Protein AF-A0A956SBW7-F1 (afdb_monomer_lite)

pLDDT: mean 87.73, std 11.69, range [45.03, 98.31]

Structure (mmCIF, N/CA/C/O backbone):
data_AF-A0A956SBW7-F1
#
_entry.id   AF-A0A956SBW7-F1
#
loop_
_atom_site.group_PDB
_atom_site.id
_atom_site.type_symbol
_atom_site.label_atom_id
_atom_site.label_alt_id
_atom_site.label_comp_id
_atom_site.label_asym_id
_atom_site.label_entity_id
_atom_site.label_seq_id
_atom_site.pdbx_PDB_ins_code
_atom_site.Cartn_x
_atom_site.Cartn_y
_atom_site.Cartn_z
_atom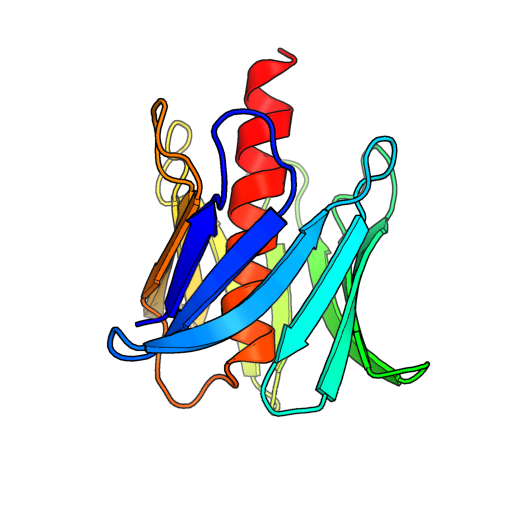_site.occupancy
_atom_site.B_iso_or_equiv
_atom_site.auth_seq_id
_atom_site.auth_comp_id
_atom_site.auth_asym_id
_atom_site.auth_atom_id
_atom_site.pdbx_PDB_model_num
ATOM 1 N N . MET A 1 1 ? 12.987 -1.770 3.707 1.00 91.06 1 MET A N 1
ATOM 2 C CA . MET A 1 1 ? 12.604 -0.570 2.911 1.00 91.06 1 MET A CA 1
ATOM 3 C C . MET A 1 1 ? 12.164 -1.001 1.521 1.00 91.06 1 MET A C 1
ATOM 5 O O . MET A 1 1 ? 12.913 -1.709 0.852 1.00 91.06 1 MET A O 1
ATOM 9 N N . LEU A 1 2 ? 10.988 -0.543 1.092 1.00 96.44 2 LEU A N 1
ATOM 10 C CA . LEU A 1 2 ? 10.417 -0.783 -0.233 1.00 96.44 2 LEU A CA 1
ATOM 11 C C . LEU A 1 2 ? 10.182 0.554 -0.946 1.00 96.44 2 LEU A C 1
ATOM 13 O O . LEU A 1 2 ? 9.718 1.521 -0.341 1.00 96.44 2 LEU A O 1
ATOM 17 N N . LEU A 1 3 ? 10.492 0.618 -2.239 1.00 95.94 3 LEU A N 1
ATOM 18 C CA . LEU A 1 3 ? 10.264 1.797 -3.074 1.00 95.94 3 LEU A CA 1
ATOM 19 C C . LEU A 1 3 ? 9.321 1.450 -4.225 1.00 95.94 3 LEU A C 1
ATOM 21 O O . LEU A 1 3 ? 9.489 0.433 -4.890 1.00 95.94 3 LEU A O 1
ATOM 25 N N . LEU A 1 4 ? 8.362 2.331 -4.495 1.00 95.31 4 LEU A N 1
ATOM 26 C CA . LEU A 1 4 ? 7.575 2.335 -5.724 1.00 95.31 4 LEU A CA 1
ATOM 27 C C . LEU A 1 4 ? 8.144 3.417 -6.635 1.00 95.31 4 LEU A C 1
ATOM 29 O O . LEU A 1 4 ? 7.798 4.592 -6.489 1.00 95.31 4 LEU A O 1
ATOM 33 N N . ARG A 1 5 ? 9.027 3.043 -7.560 1.00 93.25 5 ARG A N 1
ATOM 34 C CA . ARG A 1 5 ? 9.708 3.986 -8.454 1.00 93.25 5 ARG A CA 1
ATOM 35 C C . ARG A 1 5 ? 8.970 4.080 -9.774 1.00 93.25 5 ARG A C 1
ATOM 37 O O . ARG A 1 5 ? 8.837 3.087 -10.474 1.00 93.25 5 ARG A O 1
ATOM 44 N N . ARG A 1 6 ? 8.518 5.269 -10.159 1.00 91.62 6 ARG A N 1
ATOM 45 C CA . ARG A 1 6 ? 7.831 5.447 -11.442 1.00 91.62 6 ARG A CA 1
ATOM 46 C C . ARG A 1 6 ? 8.767 5.124 -12.615 1.00 91.62 6 ARG A C 1
ATOM 48 O O . ARG A 1 6 ? 9.880 5.645 -12.647 1.00 91.62 6 ARG A O 1
ATOM 55 N N . ARG A 1 7 ? 8.314 4.322 -13.587 1.00 88.00 7 ARG A N 1
ATOM 56 C CA . ARG A 1 7 ? 9.136 3.935 -14.754 1.00 88.00 7 ARG A CA 1
ATOM 57 C C . ARG A 1 7 ? 9.443 5.119 -15.668 1.00 88.00 7 ARG A C 1
ATOM 59 O O . ARG A 1 7 ? 10.587 5.353 -16.036 1.00 88.00 7 ARG A O 1
ATOM 66 N N . THR A 1 8 ? 8.418 5.891 -16.021 1.00 82.44 8 THR A N 1
ATOM 67 C CA . THR A 1 8 ? 8.550 7.100 -16.855 1.00 82.44 8 THR A CA 1
ATOM 68 C C . THR A 1 8 ? 7.618 8.223 -16.398 1.00 82.44 8 THR A C 1
ATOM 70 O O . THR A 1 8 ? 6.611 7.984 -15.725 1.00 82.44 8 THR A O 1
ATOM 73 N N . PHE A 1 9 ? 7.918 9.462 -16.800 1.00 69.81 9 PHE A N 1
ATOM 74 C CA . PHE A 1 9 ? 7.257 10.688 -16.326 1.00 69.81 9 PHE A CA 1
ATOM 75 C C . PHE A 1 9 ? 5.727 10.718 -16.512 1.00 69.81 9 PHE A C 1
ATOM 77 O O . PHE A 1 9 ? 5.015 11.300 -15.692 1.00 69.81 9 PHE A O 1
ATOM 84 N N . PHE A 1 10 ? 5.199 10.049 -17.539 1.00 71.75 10 PHE A N 1
ATOM 85 C CA . PHE A 1 10 ? 3.754 9.949 -17.783 1.00 71.75 10 PHE A CA 1
ATOM 86 C C . PHE A 1 10 ? 3.178 8.552 -17.517 1.00 71.75 10 PHE A C 1
ATOM 88 O O . PHE A 1 10 ? 1.955 8.397 -17.505 1.00 71.75 10 PHE A O 1
ATOM 95 N N . SER A 1 11 ? 4.018 7.549 -17.239 1.00 82.00 11 SER A N 1
ATOM 96 C CA . SER A 1 11 ? 3.542 6.190 -16.963 1.00 82.00 11 SER A CA 1
ATOM 97 C C . SER A 1 11 ? 2.719 6.119 -15.681 1.00 82.00 11 SER A C 1
ATOM 99 O O . SER A 1 11 ? 2.887 6.901 -14.742 1.00 82.00 11 SER A O 1
ATOM 101 N N . ARG A 1 12 ? 1.817 5.148 -15.629 1.00 85.44 12 ARG A N 1
ATOM 102 C CA . ARG A 1 12 ? 1.155 4.713 -14.395 1.00 85.44 12 ARG A CA 1
ATOM 103 C C . ARG A 1 12 ? 1.798 3.444 -13.829 1.00 85.44 12 ARG A C 1
ATOM 105 O O . ARG A 1 12 ? 1.207 2.793 -12.974 1.00 85.44 12 ARG A O 1
ATOM 112 N N . GLU A 1 13 ? 2.989 3.129 -14.319 1.00 93.81 13 GLU A N 1
ATOM 113 C CA . GLU A 1 13 ? 3.763 1.945 -13.988 1.00 93.81 13 GLU A CA 1
ATOM 114 C C . GLU A 1 13 ? 4.890 2.320 -13.037 1.00 93.81 13 GLU A C 1
ATOM 116 O O . GLU A 1 13 ? 5.550 3.357 -13.188 1.00 93.81 13 GLU A O 1
ATOM 121 N N . TYR A 1 14 ? 5.092 1.467 -12.049 1.00 95.12 14 TYR A N 1
ATOM 122 C CA . TYR A 1 14 ? 6.082 1.635 -11.009 1.00 95.12 14 TYR A CA 1
ATOM 123 C C . TYR A 1 14 ? 6.866 0.337 -10.876 1.00 95.12 14 TYR A C 1
ATOM 125 O O . TYR A 1 14 ? 6.272 -0.732 -10.780 1.00 95.12 14 TYR A O 1
ATOM 133 N N . ASP A 1 15 ? 8.186 0.432 -10.825 1.00 96.12 15 ASP A N 1
ATOM 134 C CA . ASP A 1 15 ? 9.022 -0.663 -10.357 1.00 96.12 15 ASP A CA 1
ATOM 135 C C . ASP A 1 15 ? 8.868 -0.764 -8.839 1.00 96.12 15 ASP A C 1
ATOM 137 O O . ASP A 1 15 ? 8.965 0.243 -8.126 1.00 96.12 15 ASP A O 1
ATOM 141 N N . VAL A 1 16 ? 8.661 -1.978 -8.342 1.00 96.94 16 VAL A N 1
ATOM 142 C CA . VAL A 1 16 ? 8.758 -2.282 -6.916 1.00 96.94 16 VAL A CA 1
ATOM 143 C C . VAL A 1 16 ? 10.207 -2.643 -6.639 1.00 96.94 16 VAL A C 1
ATOM 145 O O . VAL A 1 16 ? 10.716 -3.621 -7.182 1.00 96.94 16 VAL A O 1
ATOM 148 N N . VAL A 1 17 ? 10.889 -1.837 -5.832 1.00 96.81 17 VAL A N 1
ATOM 149 C CA . VAL A 1 17 ? 12.307 -2.012 -5.509 1.00 96.81 17 VAL A CA 1
ATOM 150 C C . VAL A 1 17 ? 12.446 -2.367 -4.035 1.00 96.81 17 VAL A C 1
ATOM 152 O O . VAL A 1 17 ? 11.980 -1.623 -3.172 1.00 96.81 17 VAL A O 1
ATOM 155 N N . ILE A 1 18 ? 13.105 -3.487 -3.746 1.00 95.62 18 ILE A N 1
ATOM 156 C CA . ILE A 1 18 ? 13.336 -4.012 -2.396 1.00 95.62 18 ILE A CA 1
ATOM 157 C C . ILE A 1 18 ? 14.838 -4.228 -2.241 1.00 95.62 18 ILE A C 1
ATOM 159 O O . ILE A 1 18 ? 15.471 -4.840 -3.097 1.00 95.62 18 ILE A O 1
ATOM 163 N N . GLY A 1 19 ? 15.436 -3.657 -1.192 1.00 93.31 19 GLY A N 1
ATOM 164 C CA . GLY A 1 19 ? 16.886 -3.769 -0.975 1.00 93.31 19 GLY A CA 1
ATOM 165 C C . GLY A 1 19 ? 17.741 -3.227 -2.134 1.00 93.31 19 GLY A C 1
ATOM 166 O O . GLY A 1 19 ? 18.859 -3.679 -2.336 1.00 93.31 19 GLY A O 1
ATOM 167 N N . GLY A 1 20 ? 17.210 -2.290 -2.928 1.00 92.88 20 GLY A N 1
ATOM 168 C CA . GLY A 1 20 ? 17.893 -1.724 -4.100 1.00 92.88 20 GLY A CA 1
ATOM 169 C C . GLY A 1 20 ? 17.726 -2.514 -5.405 1.00 92.88 20 GLY A C 1
ATOM 170 O O . GLY A 1 20 ? 18.079 -1.992 -6.460 1.00 92.88 20 GLY A O 1
ATOM 171 N N . ALA A 1 21 ? 17.130 -3.708 -5.370 1.00 94.12 21 ALA A N 1
ATOM 172 C CA . ALA A 1 21 ? 16.852 -4.519 -6.554 1.00 94.12 21 ALA A CA 1
ATOM 173 C C . ALA A 1 21 ? 15.380 -4.416 -6.979 1.00 94.12 21 ALA A C 1
ATOM 175 O O . ALA A 1 21 ? 14.487 -4.311 -6.138 1.00 94.12 21 ALA A O 1
ATOM 176 N N . SER A 1 22 ? 15.114 -4.451 -8.288 1.00 94.56 22 SER A N 1
ATOM 177 C CA . SER A 1 22 ? 13.743 -4.576 -8.792 1.00 94.56 22 SER A CA 1
ATOM 178 C C . SER A 1 22 ? 13.204 -5.963 -8.438 1.00 94.56 22 SER A C 1
ATOM 180 O O . SER A 1 22 ? 13.797 -6.971 -8.810 1.00 94.56 22 SER A O 1
ATOM 182 N N . ALA A 1 23 ? 12.103 -5.997 -7.692 1.00 96.19 23 ALA A N 1
ATOM 183 C CA . ALA A 1 23 ? 11.453 -7.212 -7.202 1.00 96.19 23 ALA A CA 1
ATOM 184 C C . ALA A 1 23 ? 10.094 -7.468 -7.873 1.00 96.19 23 ALA A C 1
ATOM 186 O O . ALA A 1 23 ? 9.523 -8.550 -7.741 1.00 96.19 23 ALA A O 1
ATOM 187 N N . GLY A 1 24 ? 9.558 -6.471 -8.577 1.00 96.44 24 GLY A N 1
ATOM 188 C CA . GLY A 1 24 ? 8.241 -6.552 -9.182 1.00 96.44 24 GLY A CA 1
ATOM 189 C C . GLY A 1 24 ? 7.809 -5.254 -9.844 1.00 96.44 24 GLY A C 1
ATOM 190 O O . GLY A 1 24 ? 8.590 -4.311 -10.006 1.00 96.44 24 GLY A O 1
ATOM 191 N N . GLU A 1 25 ? 6.534 -5.195 -10.194 1.00 97.19 25 GLU A N 1
ATOM 192 C CA . GLU A 1 25 ? 5.924 -4.044 -10.846 1.00 97.19 25 GLU A CA 1
ATOM 193 C C . GLU A 1 25 ? 4.525 -3.766 -10.309 1.00 97.19 25 GLU A C 1
ATOM 195 O O . GLU A 1 25 ? 3.783 -4.672 -9.939 1.00 97.19 25 GLU A O 1
ATOM 200 N N . LEU A 1 26 ? 4.163 -2.488 -10.288 1.00 97.19 26 LEU A N 1
ATOM 201 C CA . LEU A 1 26 ? 2.837 -2.008 -9.949 1.00 97.19 26 LEU A CA 1
ATOM 202 C C . LEU A 1 26 ? 2.300 -1.161 -11.100 1.00 97.19 26 LEU A C 1
ATOM 204 O O . LEU A 1 26 ? 2.884 -0.141 -11.466 1.00 97.19 26 LEU A O 1
ATOM 208 N N . VAL A 1 27 ? 1.153 -1.552 -11.644 1.00 96.00 27 VAL A N 1
ATOM 209 C CA . VAL A 1 27 ? 0.503 -0.904 -12.786 1.00 96.00 27 VAL A CA 1
ATOM 210 C C . VAL A 1 27 ? -0.829 -0.322 -12.334 1.00 96.00 27 VAL A C 1
ATOM 212 O O . VAL A 1 27 ? -1.739 -1.049 -11.950 1.00 96.00 27 VAL A O 1
ATOM 215 N N . ARG A 1 28 ? -0.978 1.008 -12.367 1.00 92.94 28 ARG A N 1
ATOM 216 C CA . ARG A 1 28 ? -2.239 1.671 -11.992 1.00 92.94 28 ARG A CA 1
ATOM 217 C C . ARG A 1 28 ? -3.173 1.813 -13.190 1.00 92.94 28 ARG A C 1
ATOM 219 O O . ARG A 1 28 ? -2.763 2.250 -14.268 1.00 92.94 28 ARG A O 1
ATOM 226 N N . ALA A 1 29 ? -4.460 1.573 -12.967 1.00 88.88 29 ALA A N 1
ATOM 227 C CA . ALA A 1 29 ? -5.490 1.785 -13.974 1.00 88.88 29 ALA A CA 1
ATOM 228 C C . ALA A 1 29 ? -5.626 3.274 -14.355 1.00 88.88 29 ALA A C 1
ATOM 230 O O . ALA A 1 29 ? -5.403 4.187 -13.554 1.00 88.88 29 ALA A O 1
ATOM 231 N N . ARG A 1 30 ? -6.016 3.543 -15.610 1.00 73.81 30 ARG A N 1
ATOM 232 C CA . ARG A 1 30 ? -6.085 4.913 -16.155 1.00 73.81 30 ARG A CA 1
ATOM 233 C C . ARG A 1 30 ? -7.275 5.727 -15.644 1.00 73.81 30 ARG A C 1
ATOM 235 O O . ARG A 1 30 ? -7.129 6.927 -15.415 1.00 73.81 30 ARG A O 1
ATOM 242 N N . PHE A 1 31 ? -8.415 5.072 -15.450 1.00 72.06 31 PHE A N 1
ATOM 243 C CA . PHE A 1 31 ? -9.696 5.715 -15.132 1.00 72.06 31 PHE A CA 1
ATOM 244 C C . PHE A 1 31 ? -10.351 5.185 -13.854 1.00 72.06 31 PHE A C 1
ATOM 246 O O . PHE A 1 31 ? -11.433 5.632 -13.487 1.00 72.06 31 PHE A O 1
ATOM 253 N N . LYS A 1 32 ? -9.704 4.240 -13.169 1.00 76.00 32 LYS A N 1
ATOM 254 C CA . LYS A 1 32 ? -10.221 3.612 -11.955 1.00 76.00 32 LYS A CA 1
ATOM 255 C C . LYS A 1 32 ? -9.194 3.741 -10.843 1.00 76.00 32 LYS A C 1
ATOM 257 O O . LYS A 1 32 ? -7.992 3.784 -11.103 1.00 76.00 32 LYS A O 1
ATOM 262 N N . ALA A 1 33 ? -9.666 3.805 -9.605 1.00 86.19 33 ALA A N 1
ATOM 263 C CA . ALA A 1 33 ? -8.803 3.739 -8.435 1.00 86.19 33 ALA A CA 1
ATOM 264 C C . ALA A 1 33 ? -8.426 2.272 -8.160 1.00 86.19 33 ALA A C 1
ATOM 266 O O . ALA A 1 33 ? -8.790 1.697 -7.139 1.00 86.19 33 ALA A O 1
ATOM 267 N N . GLU A 1 34 ? -7.736 1.671 -9.126 1.00 93.81 34 GLU A N 1
ATOM 268 C CA . GLU A 1 34 ? -7.298 0.278 -9.125 1.00 93.81 34 GLU A CA 1
ATOM 269 C C . GLU A 1 34 ? -5.824 0.197 -9.532 1.00 93.81 34 GLU A C 1
ATOM 271 O O . GLU A 1 34 ? -5.310 1.073 -10.243 1.00 93.81 34 GLU A O 1
ATOM 276 N N . ALA A 1 35 ? -5.146 -0.851 -9.083 1.00 96.38 35 ALA A N 1
ATOM 277 C CA . ALA A 1 35 ? -3.815 -1.211 -9.542 1.00 96.38 35 ALA A CA 1
ATOM 278 C C . ALA A 1 35 ? -3.615 -2.725 -9.511 1.00 96.38 35 ALA A C 1
ATOM 280 O O . ALA A 1 35 ? -4.235 -3.425 -8.712 1.00 96.38 35 ALA A O 1
ATOM 281 N N . GLU A 1 36 ? -2.727 -3.208 -10.363 1.00 97.44 36 GLU A N 1
ATOM 282 C CA . GLU A 1 36 ? -2.225 -4.576 -10.333 1.00 97.44 36 GLU A CA 1
ATOM 283 C C . GLU A 1 36 ? -0.778 -4.555 -9.855 1.00 97.44 36 GLU A C 1
ATOM 285 O O . GLU A 1 36 ? -0.001 -3.688 -10.254 1.00 97.44 36 GLU A O 1
ATOM 290 N N . LEU A 1 37 ? -0.434 -5.482 -8.970 1.00 98.00 37 LEU A N 1
ATOM 291 C CA . LEU A 1 37 ? 0.908 -5.666 -8.434 1.00 98.00 37 LEU A CA 1
ATOM 292 C C . LEU A 1 37 ? 1.374 -7.072 -8.803 1.00 98.00 37 LEU A C 1
ATOM 294 O O . LEU A 1 37 ? 0.744 -8.048 -8.405 1.00 98.00 37 LEU A O 1
ATOM 298 N N . SER A 1 38 ? 2.493 -7.168 -9.505 1.00 97.75 38 SER A N 1
ATOM 299 C CA . SER A 1 38 ? 3.219 -8.418 -9.716 1.00 97.75 38 SER A CA 1
ATOM 300 C C . SER A 1 38 ? 4.450 -8.401 -8.817 1.00 97.75 38 SER A C 1
ATOM 302 O O . SER A 1 38 ? 5.311 -7.538 -8.985 1.00 97.75 38 SER A O 1
ATOM 304 N N . LEU A 1 39 ? 4.531 -9.311 -7.848 1.00 96.12 39 LEU A N 1
ATOM 305 C CA . LEU A 1 39 ? 5.604 -9.355 -6.851 1.00 96.12 39 LEU A CA 1
ATOM 306 C C . LEU A 1 39 ? 5.843 -10.803 -6.422 1.00 96.12 39 LEU A C 1
ATOM 308 O O . LEU A 1 39 ? 4.879 -11.512 -6.164 1.00 96.12 39 LEU A O 1
ATOM 312 N N . GLU A 1 40 ? 7.102 -11.246 -6.354 1.00 92.81 40 GLU A N 1
ATOM 313 C CA . GLU A 1 40 ? 7.454 -12.615 -5.914 1.00 92.81 40 GLU A CA 1
ATOM 314 C C . GLU A 1 40 ? 6.728 -13.720 -6.712 1.00 92.81 40 GLU A C 1
ATOM 316 O O . GLU A 1 40 ? 6.267 -14.715 -6.162 1.00 92.81 40 GLU A O 1
ATOM 321 N N . SER A 1 41 ? 6.587 -13.539 -8.031 1.00 93.56 41 SER A N 1
ATOM 322 C CA . SER A 1 41 ? 5.814 -14.426 -8.928 1.00 93.56 41 SER A CA 1
ATOM 323 C C . SER A 1 41 ? 4.311 -14.523 -8.625 1.00 93.56 41 SER A C 1
ATOM 325 O O . SER A 1 41 ? 3.604 -15.311 -9.251 1.00 93.56 41 SER A O 1
ATOM 327 N N . ARG A 1 42 ? 3.798 -13.697 -7.711 1.00 97.00 42 ARG A N 1
ATOM 328 C CA . ARG A 1 42 ? 2.383 -13.607 -7.342 1.00 97.00 42 ARG A CA 1
ATOM 329 C C . ARG A 1 42 ? 1.767 -12.350 -7.940 1.00 97.00 42 ARG A C 1
ATOM 331 O O . ARG A 1 42 ? 2.459 -11.366 -8.221 1.00 97.00 42 ARG A O 1
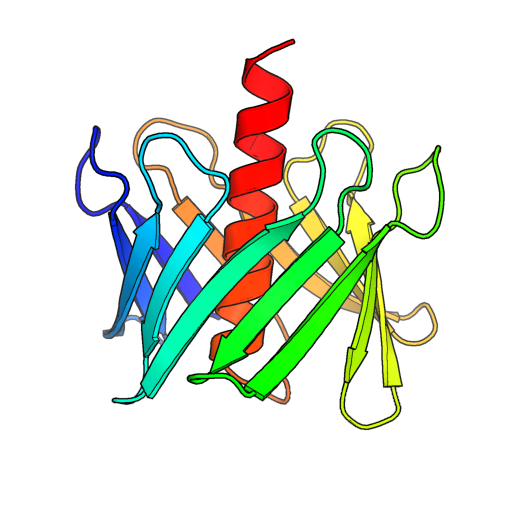ATOM 338 N N . ARG A 1 43 ? 0.453 -12.387 -8.156 1.00 97.81 43 ARG A N 1
ATOM 339 C CA . ARG A 1 43 ? -0.312 -11.265 -8.711 1.00 97.81 43 ARG A CA 1
ATOM 340 C C . ARG A 1 43 ? -1.394 -10.837 -7.747 1.00 97.81 43 ARG A C 1
ATOM 342 O O . ARG A 1 43 ? -2.250 -11.631 -7.365 1.00 97.81 43 ARG A O 1
ATOM 349 N N . PHE A 1 44 ? -1.392 -9.550 -7.444 1.00 98.31 44 PHE A N 1
ATOM 350 C CA . PHE A 1 44 ? -2.334 -8.937 -6.536 1.00 98.31 44 PHE A CA 1
ATOM 351 C C . PHE A 1 44 ? -3.143 -7.857 -7.240 1.00 98.31 44 PHE A C 1
ATOM 353 O O . PHE A 1 44 ? -2.627 -7.110 -8.075 1.00 98.31 44 PHE A O 1
ATOM 360 N N . ARG A 1 45 ? -4.416 -7.738 -6.866 1.00 97.88 45 ARG A N 1
ATOM 361 C CA . ARG A 1 45 ? -5.298 -6.656 -7.306 1.00 97.88 45 ARG A CA 1
ATOM 362 C C . ARG A 1 45 ? -5.570 -5.726 -6.140 1.00 97.88 45 ARG A C 1
ATOM 364 O O . ARG A 1 45 ? -6.032 -6.148 -5.084 1.00 97.88 45 ARG A O 1
ATOM 371 N N . MET A 1 46 ? -5.320 -4.447 -6.358 1.00 97.44 46 MET A N 1
ATOM 372 C CA . MET A 1 46 ? -5.584 -3.380 -5.409 1.00 97.44 46 MET A CA 1
ATOM 373 C C . MET A 1 46 ? -6.769 -2.569 -5.905 1.00 97.44 46 MET A C 1
ATOM 375 O O . MET A 1 46 ? -6.793 -2.143 -7.062 1.00 97.44 46 MET A O 1
ATOM 379 N N . ARG A 1 47 ? -7.752 -2.329 -5.043 1.00 95.12 47 ARG A N 1
ATOM 380 C CA . ARG A 1 47 ? -8.932 -1.534 -5.393 1.00 95.12 47 ARG A CA 1
ATOM 381 C C . ARG A 1 47 ? -9.262 -0.551 -4.294 1.00 95.12 47 ARG A C 1
ATOM 383 O O . ARG A 1 47 ? -9.103 -0.841 -3.116 1.00 95.12 47 ARG A O 1
ATOM 390 N N . ARG A 1 48 ? -9.748 0.622 -4.683 1.00 91.50 48 ARG A N 1
ATOM 391 C CA . ARG A 1 48 ? -10.401 1.558 -3.777 1.00 91.50 48 ARG A CA 1
ATOM 392 C C . ARG A 1 48 ? -11.892 1.537 -4.066 1.00 91.50 48 ARG A C 1
ATOM 394 O O . ARG A 1 48 ? -12.317 1.800 -5.189 1.00 91.50 48 ARG A O 1
ATOM 401 N N . HIS A 1 49 ? -12.672 1.302 -3.024 1.00 88.44 49 HIS A N 1
ATOM 402 C CA . HIS A 1 49 ? -14.124 1.241 -3.086 1.00 88.44 49 HIS A CA 1
ATOM 403 C C . HIS A 1 49 ? -14.760 2.556 -2.642 1.00 88.44 49 HIS A C 1
ATOM 405 O O . HIS A 1 49 ? -14.400 3.140 -1.614 1.00 88.44 49 HIS A O 1
ATOM 411 N N . GLY A 1 50 ? -15.758 2.986 -3.418 1.00 73.81 50 GLY A N 1
ATOM 412 C CA . GLY A 1 50 ? -16.569 4.173 -3.162 1.00 73.81 50 GLY A CA 1
ATOM 413 C C . GLY A 1 50 ? -15.847 5.502 -3.415 1.00 73.81 50 GLY A C 1
ATOM 414 O O . GLY A 1 50 ? -14.676 5.693 -3.085 1.00 73.81 50 GLY A O 1
ATOM 415 N N . THR A 1 51 ? -16.583 6.478 -3.945 1.00 59.88 51 THR A N 1
ATOM 416 C CA . THR A 1 51 ? -16.111 7.863 -4.123 1.00 59.88 51 THR A CA 1
ATOM 417 C C . THR A 1 51 ? -15.847 8.559 -2.782 1.00 59.88 51 THR A C 1
ATOM 419 O O . THR A 1 51 ? -14.882 9.309 -2.667 1.00 59.88 51 THR A O 1
ATOM 422 N N . PHE A 1 52 ? -16.625 8.236 -1.738 1.00 55.94 52 PHE A N 1
ATOM 423 C CA . PHE A 1 52 ? -16.540 8.868 -0.408 1.00 55.94 52 PHE A CA 1
ATOM 424 C C . PHE A 1 52 ? -16.065 7.944 0.731 1.00 55.94 52 PHE A C 1
ATOM 426 O O . PHE A 1 52 ? -15.495 8.424 1.714 1.00 55.94 52 PHE A O 1
ATOM 433 N N . LYS A 1 53 ? -16.267 6.622 0.616 1.00 58.31 53 LYS A N 1
ATOM 434 C CA . LYS A 1 53 ? -16.103 5.665 1.733 1.00 58.31 53 LYS A CA 1
ATOM 435 C C . LYS A 1 53 ? -14.660 5.215 2.005 1.00 58.31 53 LYS A C 1
ATOM 437 O O . LYS A 1 53 ? -14.413 4.587 3.027 1.00 58.31 53 LYS A O 1
ATOM 442 N N . GLY A 1 54 ? -13.698 5.584 1.153 1.00 78.12 54 GLY A N 1
ATOM 443 C CA . GLY A 1 54 ? -12.261 5.506 1.460 1.00 78.12 54 GLY A CA 1
ATOM 444 C C . GLY A 1 54 ? -11.759 4.126 1.898 1.00 78.12 54 GLY A C 1
ATOM 445 O O . GLY A 1 54 ? -10.828 4.070 2.694 1.00 78.12 54 GLY A O 1
ATOM 446 N N . THR A 1 55 ? -12.392 3.051 1.421 1.00 90.56 55 THR A N 1
ATOM 447 C CA . THR A 1 55 ? -11.983 1.668 1.702 1.00 90.56 55 THR A CA 1
ATOM 448 C C . THR A 1 55 ? -11.058 1.189 0.597 1.00 90.56 55 THR A C 1
ATOM 450 O O . THR A 1 55 ? -11.315 1.456 -0.577 1.00 90.56 55 THR A O 1
ATOM 453 N N . TYR A 1 56 ? -9.992 0.493 0.963 1.00 93.88 56 TYR A N 1
ATOM 454 C CA . TYR A 1 56 ? -9.013 -0.066 0.044 1.00 93.88 56 TYR A CA 1
ATOM 455 C C . TYR A 1 56 ? -8.930 -1.572 0.282 1.00 93.88 56 TYR A C 1
ATOM 457 O O . TYR A 1 56 ? -8.859 -1.996 1.431 1.00 93.88 56 TYR A O 1
ATOM 465 N N . THR A 1 57 ? -8.907 -2.375 -0.777 1.00 96.56 57 THR A N 1
ATOM 466 C CA . THR A 1 57 ? -8.723 -3.828 -0.687 1.00 96.56 57 THR A CA 1
ATOM 467 C C . THR A 1 57 ? -7.509 -4.283 -1.480 1.00 96.56 57 THR A C 1
ATOM 469 O O . THR A 1 57 ? -7.202 -3.726 -2.538 1.00 96.56 57 THR A O 1
ATOM 472 N N . LEU A 1 58 ? -6.840 -5.305 -0.958 1.00 97.69 58 LEU A N 1
ATOM 473 C CA . LEU A 1 58 ? -5.770 -6.065 -1.586 1.00 97.69 58 LEU A CA 1
ATOM 474 C C . LEU A 1 58 ? -6.254 -7.505 -1.742 1.00 97.69 58 LEU A C 1
ATOM 476 O O . LEU A 1 58 ? -6.638 -8.133 -0.757 1.00 97.69 58 LEU A O 1
ATOM 480 N N . HIS A 1 59 ? -6.221 -8.016 -2.965 1.00 97.88 59 HIS A N 1
ATOM 481 C CA . HIS A 1 59 ? -6.609 -9.384 -3.284 1.00 97.88 59 HIS A CA 1
ATOM 482 C C . HIS A 1 59 ? -5.472 -10.138 -3.948 1.00 97.88 59 HIS A C 1
ATOM 484 O O . HIS A 1 59 ? -4.735 -9.544 -4.731 1.00 97.88 59 HIS A O 1
ATOM 490 N N . GLU A 1 60 ? -5.401 -11.441 -3.715 1.00 97.56 60 GLU A N 1
ATOM 491 C CA . GLU A 1 60 ? -4.619 -12.384 -4.508 1.00 97.56 60 GLU A CA 1
ATOM 492 C C . GLU A 1 60 ? -5.591 -13.339 -5.200 1.00 97.56 60 GLU A C 1
ATOM 494 O O . GLU A 1 60 ? -6.338 -14.065 -4.551 1.00 97.56 60 GLU A O 1
ATOM 499 N N . GLY A 1 61 ? -5.660 -13.284 -6.532 1.00 94.94 61 GLY A N 1
ATOM 500 C CA . GLY A 1 61 ? -6.764 -13.923 -7.253 1.00 94.94 61 GLY A CA 1
ATOM 501 C C . GLY A 1 61 ? -8.119 -13.369 -6.792 1.00 94.94 61 GLY A C 1
ATOM 502 O O . GLY A 1 61 ? -8.392 -12.176 -6.980 1.00 94.94 61 GLY A O 1
ATOM 503 N N . ASP A 1 62 ? -8.940 -14.234 -6.196 1.00 94.62 62 ASP A N 1
ATOM 504 C CA . ASP A 1 62 ? -10.251 -13.892 -5.626 1.00 94.62 62 ASP A CA 1
ATOM 505 C C . ASP A 1 62 ? -10.240 -13.821 -4.086 1.00 94.62 62 ASP A C 1
ATOM 507 O O . ASP A 1 62 ? -11.221 -13.399 -3.472 1.00 94.62 62 ASP A O 1
ATOM 511 N N . GLU A 1 63 ? -9.116 -14.156 -3.451 1.00 96.56 63 GLU A N 1
ATOM 512 C CA . GLU A 1 63 ? -8.949 -14.097 -2.001 1.00 96.56 63 GLU A CA 1
ATOM 513 C C . GLU A 1 63 ? -8.703 -12.657 -1.539 1.00 96.56 63 GLU A C 1
ATOM 515 O O . GLU A 1 63 ? -7.917 -11.919 -2.136 1.00 96.56 63 GLU A O 1
ATOM 520 N N . LEU A 1 64 ? -9.382 -12.234 -0.469 1.00 96.31 64 LEU A N 1
ATOM 521 C CA . LEU A 1 64 ? -9.119 -10.958 0.192 1.00 96.31 64 LEU A CA 1
ATOM 522 C C . LEU A 1 64 ? -7.935 -11.121 1.152 1.00 96.31 64 LEU A C 1
ATOM 524 O O . LEU A 1 64 ? -8.081 -11.710 2.216 1.00 96.31 64 LEU A O 1
ATOM 528 N N . VAL A 1 65 ? -6.792 -10.536 0.797 1.00 96.00 65 VAL A N 1
ATOM 529 C CA . VAL A 1 65 ? -5.574 -10.553 1.623 1.00 96.00 65 VAL A CA 1
ATOM 530 C C . VAL A 1 65 ? -5.642 -9.487 2.710 1.00 96.00 65 VAL A C 1
ATOM 532 O O . VAL A 1 65 ? -5.272 -9.724 3.856 1.00 96.00 65 VAL A O 1
ATOM 535 N N . LEU A 1 66 ? -6.081 -8.279 2.348 1.00 96.69 66 LEU A N 1
ATOM 536 C CA . LEU A 1 66 ? -6.143 -7.164 3.284 1.00 96.69 66 LEU A CA 1
ATOM 537 C C . LEU A 1 66 ? -7.239 -6.177 2.907 1.00 96.69 66 LEU A C 1
ATOM 539 O O . LEU A 1 66 ? -7.425 -5.832 1.740 1.00 96.69 66 LEU A O 1
ATOM 543 N N . GLU A 1 67 ? -7.910 -5.647 3.920 1.00 95.81 67 GLU A N 1
ATOM 544 C CA . GLU A 1 67 ? -8.854 -4.552 3.775 1.00 95.81 67 GLU A CA 1
ATOM 545 C C . GLU A 1 67 ? -8.501 -3.421 4.737 1.00 95.81 67 GLU A C 1
ATOM 547 O O . GLU A 1 67 ? -8.398 -3.614 5.946 1.00 95.81 67 GLU A O 1
ATOM 552 N N . VAL A 1 68 ? -8.340 -2.224 4.181 1.00 94.00 68 VAL A N 1
ATOM 553 C CA . VAL A 1 68 ? -8.083 -0.990 4.917 1.00 94.00 68 VAL A CA 1
ATOM 554 C C . VAL A 1 68 ? -9.334 -0.129 4.835 1.00 94.00 68 VAL A C 1
ATOM 556 O O . VAL A 1 68 ? -9.687 0.382 3.767 1.00 94.00 68 VAL A O 1
ATOM 559 N N . ARG A 1 69 ? -10.017 0.044 5.964 1.00 91.38 69 ARG A N 1
ATOM 560 C CA . ARG A 1 69 ? -11.272 0.798 6.060 1.00 91.38 69 ARG A CA 1
ATOM 561 C C . ARG A 1 69 ? -11.035 2.168 6.666 1.00 91.38 69 ARG A C 1
ATOM 563 O O . ARG A 1 69 ? -10.173 2.350 7.515 1.00 91.38 69 ARG A O 1
ATOM 570 N N . ARG A 1 70 ? -11.842 3.145 6.260 1.00 86.06 70 ARG A N 1
ATOM 571 C CA . ARG A 1 70 ? -11.901 4.443 6.936 1.00 86.06 70 ARG A CA 1
ATOM 572 C C . ARG A 1 70 ? -12.839 4.343 8.133 1.00 86.06 70 ARG A C 1
ATOM 574 O O . ARG A 1 70 ? -14.013 4.039 7.944 1.00 86.06 70 ARG A O 1
ATOM 581 N N . THR A 1 71 ? -12.352 4.650 9.329 1.00 78.44 71 THR A N 1
ATOM 582 C CA . THR A 1 71 ? -13.128 4.489 10.573 1.00 78.44 71 THR A CA 1
ATOM 583 C C . THR A 1 71 ? -13.734 5.786 11.093 1.00 78.44 71 THR A C 1
ATOM 585 O O . THR A 1 71 ? -14.748 5.755 11.785 1.00 78.44 71 THR A O 1
ATOM 588 N N . ARG A 1 72 ? -13.189 6.952 10.716 1.00 67.31 72 ARG A N 1
ATOM 589 C CA . ARG A 1 72 ? -13.746 8.267 11.089 1.00 67.31 72 ARG A CA 1
ATOM 590 C C . ARG A 1 72 ? -13.777 9.260 9.928 1.00 67.31 72 ARG A C 1
ATOM 592 O O . ARG A 1 72 ? -12.939 9.237 9.019 1.00 67.31 72 ARG A O 1
ATOM 599 N N . VAL A 1 73 ? -14.767 10.158 9.953 1.00 58.53 73 VAL A N 1
ATOM 600 C CA . VAL A 1 73 ? -14.934 11.209 8.934 1.00 58.53 73 VAL A CA 1
ATOM 601 C C . VAL A 1 73 ? -13.893 12.317 9.134 1.00 58.53 73 VAL A C 1
ATOM 603 O O . VAL A 1 73 ? -13.298 12.742 8.146 1.00 58.53 73 VAL A O 1
ATOM 606 N N . VAL A 1 74 ? -13.563 12.702 10.373 1.00 56.97 74 VAL A N 1
ATOM 607 C CA . VAL A 1 74 ? -12.490 13.668 10.684 1.00 56.97 74 VAL A CA 1
ATOM 608 C C . VAL A 1 74 ? -11.856 13.354 12.058 1.00 56.97 74 VAL A C 1
ATOM 610 O O . VAL A 1 74 ? -12.604 13.205 13.022 1.00 56.97 74 VAL A O 1
ATOM 613 N N . PRO A 1 75 ? -10.511 13.273 12.181 1.00 60.53 75 PRO A N 1
ATOM 614 C CA . PRO A 1 75 ? -9.557 13.113 11.085 1.00 60.53 75 PRO A CA 1
ATOM 615 C C . PRO A 1 75 ? -9.757 11.747 10.410 1.00 60.53 75 PRO A C 1
ATOM 617 O O . PRO A 1 75 ? -10.133 10.772 11.056 1.00 60.53 75 PRO A O 1
ATOM 620 N N . ALA A 1 76 ? -9.546 11.683 9.094 1.00 68.31 76 ALA A N 1
ATOM 621 C CA . ALA A 1 76 ? -9.732 10.463 8.313 1.00 68.31 76 ALA A CA 1
ATOM 622 C C . ALA A 1 76 ? -8.675 9.410 8.680 1.00 68.31 76 ALA A C 1
ATOM 624 O O . ALA A 1 76 ? -7.625 9.352 8.041 1.00 68.31 76 ALA A O 1
ATOM 625 N N . ARG A 1 77 ? -8.964 8.603 9.703 1.00 82.88 77 ARG A N 1
ATOM 626 C CA . ARG A 1 77 ? -8.163 7.439 10.081 1.00 82.88 77 ARG A CA 1
ATOM 627 C C . ARG A 1 77 ? -8.506 6.261 9.188 1.00 82.88 77 ARG A C 1
ATOM 629 O O . ARG A 1 77 ? -9.673 6.060 8.834 1.00 82.88 77 ARG A O 1
ATOM 636 N N . LEU A 1 78 ? -7.471 5.549 8.777 1.00 89.62 78 LEU A N 1
ATOM 637 C CA . LEU A 1 78 ? -7.580 4.272 8.098 1.00 89.62 78 LEU A CA 1
ATOM 638 C C . LEU A 1 78 ? -7.165 3.182 9.081 1.00 89.62 78 LEU A C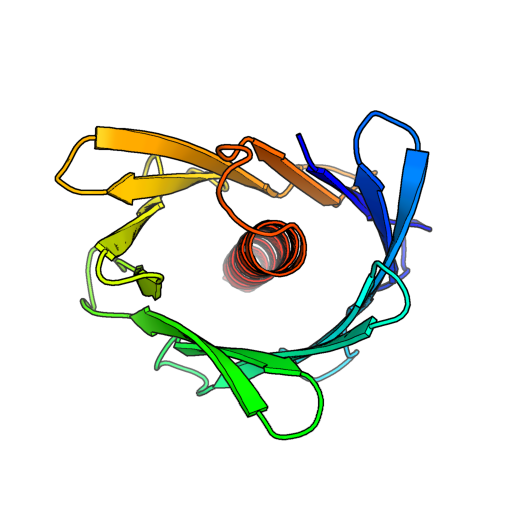 1
ATOM 640 O O . LEU A 1 78 ? -6.217 3.381 9.828 1.00 89.62 78 LEU A O 1
ATOM 644 N N . GLU A 1 79 ? -7.846 2.048 9.075 1.00 92.69 79 GLU A N 1
ATOM 645 C CA . GLU A 1 79 ? -7.542 0.925 9.961 1.00 92.69 79 GLU A CA 1
ATOM 646 C C . GLU A 1 79 ? -7.625 -0.385 9.188 1.00 92.69 79 GLU A C 1
ATOM 648 O O . GLU A 1 79 ? -8.431 -0.524 8.261 1.00 92.69 79 GLU A O 1
ATOM 653 N N . PHE A 1 80 ? -6.789 -1.344 9.570 1.00 94.06 80 PHE A N 1
ATOM 654 C CA . PHE A 1 80 ? -6.858 -2.716 9.086 1.00 94.06 80 PHE A CA 1
ATOM 655 C C . PHE A 1 80 ? -6.447 -3.692 10.182 1.00 94.06 80 PHE A C 1
ATOM 657 O O . PHE A 1 80 ? -5.725 -3.332 11.111 1.00 94.06 80 PHE A O 1
ATOM 664 N N . ARG A 1 81 ? -6.889 -4.943 10.054 1.00 93.25 81 ARG A N 1
ATOM 665 C CA . ARG A 1 81 ? -6.451 -6.047 10.909 1.00 93.25 81 ARG A CA 1
ATOM 666 C C . ARG A 1 81 ? -5.539 -6.970 10.112 1.00 93.25 81 ARG A C 1
ATOM 668 O O . ARG A 1 81 ? -5.856 -7.295 8.971 1.00 93.25 81 ARG A O 1
ATOM 675 N N . PHE A 1 82 ? -4.428 -7.381 10.709 1.00 92.81 82 PHE A N 1
ATOM 676 C CA . PHE A 1 82 ? -3.480 -8.327 10.124 1.00 92.81 82 PHE A CA 1
ATOM 677 C C . PHE A 1 82 ? -2.861 -9.168 11.245 1.00 92.81 82 PHE A C 1
ATOM 679 O O . PHE A 1 82 ? -2.487 -8.603 12.268 1.00 92.81 82 PHE A O 1
ATOM 686 N N . GLU A 1 83 ? -2.813 -10.496 11.084 1.00 87.38 83 GLU A N 1
ATOM 687 C CA . GLU A 1 83 ? -2.256 -11.437 12.081 1.00 87.38 83 GLU A CA 1
ATOM 688 C C . GLU A 1 83 ? -2.708 -11.136 13.527 1.00 87.38 83 GLU A C 1
ATOM 690 O O . GLU A 1 83 ? -1.906 -10.966 14.442 1.00 87.38 83 GLU A O 1
ATOM 695 N N . ASP A 1 84 ? -4.024 -10.988 13.715 1.00 88.56 84 ASP A N 1
ATOM 696 C CA . ASP A 1 84 ? -4.676 -10.670 14.997 1.00 88.56 84 ASP A CA 1
ATOM 697 C C . ASP A 1 84 ? -4.329 -9.329 15.653 1.00 88.56 84 ASP A C 1
ATOM 699 O O . ASP A 1 84 ? -4.797 -9.038 16.754 1.00 88.56 84 ASP A O 1
ATOM 703 N N . ARG A 1 85 ? -3.611 -8.453 14.950 1.00 92.00 85 ARG A N 1
ATOM 704 C CA . ARG A 1 85 ? -3.311 -7.094 15.405 1.00 92.00 85 ARG A CA 1
ATOM 705 C C . ARG A 1 85 ? -4.095 -6.058 14.619 1.00 92.00 85 ARG A C 1
ATOM 707 O O . ARG A 1 85 ? -4.322 -6.204 13.417 1.00 92.00 85 ARG A O 1
ATOM 714 N N . ASN A 1 86 ? -4.496 -4.995 15.310 1.00 93.06 86 ASN A N 1
ATOM 715 C CA . ASN A 1 86 ? -5.100 -3.826 14.686 1.00 93.06 86 ASN A CA 1
ATOM 716 C C . ASN A 1 86 ? -4.012 -2.805 14.370 1.00 93.06 86 ASN A C 1
ATOM 718 O O . ASN A 1 86 ? -3.207 -2.442 15.227 1.00 93.06 86 ASN A O 1
ATOM 722 N N . TYR A 1 87 ? -4.027 -2.329 13.136 1.00 94.50 87 TYR A N 1
ATOM 723 C CA . TYR A 1 87 ? -3.115 -1.318 12.644 1.00 94.50 87 TYR A CA 1
ATOM 724 C C . TYR A 1 87 ? -3.900 -0.064 12.289 1.00 94.50 87 TYR A C 1
ATOM 726 O O . TYR A 1 87 ? -4.889 -0.120 11.555 1.00 94.50 87 TYR A O 1
ATOM 734 N N . GLU A 1 88 ? -3.418 1.079 12.764 1.00 93.25 88 GLU A N 1
ATOM 735 C CA . GLU A 1 88 ? -3.898 2.389 12.355 1.00 93.25 88 GLU A CA 1
ATOM 736 C C . GLU A 1 88 ? -2.948 2.993 11.318 1.00 93.25 88 GLU A C 1
ATOM 738 O O . GLU A 1 88 ? -1.725 2.982 11.454 1.00 93.25 88 GLU A O 1
ATOM 743 N N . VAL A 1 89 ? -3.524 3.565 10.268 1.00 90.75 89 VAL A N 1
ATOM 744 C CA . VAL A 1 89 ? -2.823 4.318 9.236 1.00 90.75 89 VAL A CA 1
ATOM 745 C C . VAL A 1 89 ? -3.313 5.758 9.296 1.00 90.75 89 VAL A C 1
ATOM 747 O O . VAL A 1 89 ? -4.412 6.103 8.850 1.00 90.75 89 VAL A O 1
ATOM 750 N N . ASN A 1 90 ? -2.462 6.615 9.849 1.00 87.06 90 ASN A N 1
ATOM 751 C CA . ASN A 1 90 ? -2.770 8.006 10.154 1.00 87.06 90 ASN A CA 1
ATOM 752 C C . ASN A 1 90 ? -1.874 8.949 9.346 1.00 87.06 90 ASN A C 1
ATOM 754 O O . ASN A 1 90 ? -0.741 8.627 9.011 1.00 87.06 90 ASN A O 1
ATOM 758 N N . HIS A 1 91 ? -2.344 10.152 9.021 1.00 80.75 91 HIS A N 1
ATOM 759 C CA . HIS A 1 91 ? -1.448 11.159 8.449 1.00 80.75 91 HIS A CA 1
ATOM 760 C C . HIS A 1 91 ? -0.484 11.663 9.530 1.00 80.75 91 HIS A C 1
ATOM 762 O O . HIS A 1 91 ? -0.922 12.010 10.624 1.00 80.75 91 HIS A O 1
ATOM 768 N N . ARG A 1 92 ? 0.813 11.800 9.209 1.00 77.25 92 ARG A N 1
ATOM 769 C CA . ARG A 1 92 ? 1.800 12.395 10.141 1.00 77.25 92 ARG A CA 1
ATOM 770 C C . ARG A 1 92 ? 1.477 13.861 10.497 1.00 77.25 92 ARG A C 1
ATOM 772 O O . ARG A 1 92 ? 1.981 14.382 11.482 1.00 77.25 92 ARG A O 1
ATOM 779 N N . GLY A 1 93 ? 0.634 14.521 9.702 1.00 69.25 93 GLY A N 1
ATOM 780 C CA . GLY A 1 93 ? 0.082 15.853 9.948 1.00 69.25 93 GLY A CA 1
ATOM 781 C C . GLY A 1 93 ? -0.929 16.230 8.864 1.00 69.25 93 GLY A C 1
ATOM 782 O O . GLY A 1 93 ? -0.953 15.601 7.803 1.00 69.25 93 GLY A O 1
ATOM 783 N N . TRP A 1 94 ? -1.749 17.261 9.093 1.00 58.19 94 TRP A N 1
ATOM 784 C CA . TRP A 1 94 ? -2.843 17.623 8.175 1.00 58.19 94 TRP A CA 1
ATOM 785 C C . TRP A 1 94 ? -2.346 17.887 6.743 1.00 58.19 94 TRP A C 1
ATOM 787 O O . TRP A 1 94 ? -2.936 17.399 5.780 1.00 58.19 94 TRP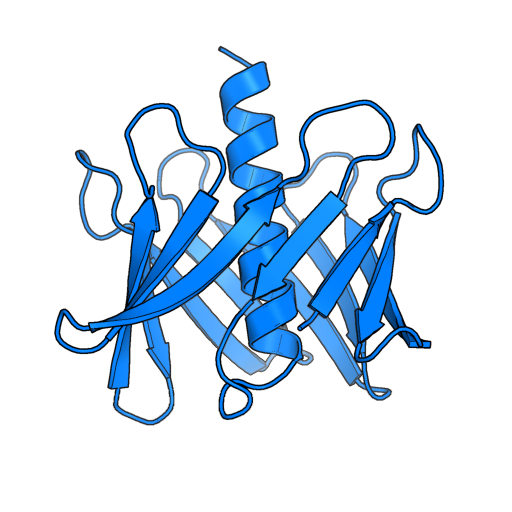 A O 1
ATOM 797 N N . PHE A 1 95 ? -1.181 18.522 6.592 1.00 62.72 95 PHE A N 1
ATOM 798 C CA . PHE A 1 95 ? -0.575 18.822 5.289 1.00 62.72 95 PHE A CA 1
ATOM 799 C C . PHE A 1 95 ? 0.395 17.749 4.770 1.00 62.72 95 PHE A C 1
ATOM 801 O O . PHE A 1 95 ? 0.872 17.848 3.645 1.00 62.72 95 PHE A O 1
ATOM 808 N N . SER A 1 96 ? 0.646 16.672 5.517 1.00 71.69 96 SER A N 1
ATOM 809 C CA . SER A 1 96 ? 1.646 15.672 5.130 1.00 71.69 96 SER A CA 1
ATOM 810 C C . SER A 1 96 ? 1.113 14.648 4.116 1.00 71.69 96 SER A C 1
ATOM 812 O O . SER A 1 96 ? 0.026 14.091 4.285 1.00 71.69 96 SER A O 1
ATOM 814 N N . HIS A 1 97 ? 1.917 14.350 3.087 1.00 78.19 97 HIS A N 1
ATOM 815 C CA . HIS A 1 97 ? 1.727 13.214 2.167 1.00 78.19 97 HIS A CA 1
ATOM 816 C C . HIS A 1 97 ? 2.263 11.884 2.731 1.00 78.19 97 HIS A C 1
ATOM 818 O O . HIS A 1 97 ? 2.361 10.893 2.006 1.00 78.19 97 HIS A O 1
ATOM 824 N N . THR A 1 98 ? 2.625 11.874 4.014 1.00 88.94 98 THR A N 1
ATOM 825 C CA . THR A 1 98 ? 3.124 10.707 4.733 1.00 88.94 98 THR A CA 1
ATOM 826 C C . THR A 1 98 ? 2.000 10.063 5.531 1.00 88.94 98 THR A C 1
ATOM 828 O O . THR A 1 98 ? 1.385 10.699 6.393 1.00 88.94 98 THR A O 1
ATOM 831 N N . LEU A 1 99 ? 1.773 8.785 5.253 1.00 90.31 99 LEU A N 1
ATOM 832 C CA . LEU A 1 99 ? 0.997 7.867 6.068 1.00 90.31 99 LEU A CA 1
ATOM 833 C C . LEU A 1 99 ? 1.931 7.251 7.110 1.00 90.31 99 LEU A C 1
ATOM 835 O O . LEU A 1 99 ? 2.979 6.716 6.770 1.00 90.31 99 LEU A O 1
ATOM 839 N N . LYS A 1 100 ? 1.568 7.352 8.378 1.00 93.31 100 LYS A N 1
ATOM 840 C CA . LYS A 1 100 ? 2.224 6.725 9.517 1.00 93.31 100 LYS A CA 1
ATOM 841 C C . LYS A 1 100 ? 1.457 5.451 9.846 1.00 93.31 100 LYS A C 1
ATOM 843 O O . LYS A 1 100 ? 0.231 5.500 9.920 1.00 93.31 100 LYS A O 1
ATOM 848 N N . LEU A 1 101 ? 2.175 4.348 10.015 1.00 94.44 101 LEU A N 1
ATOM 849 C CA . LEU A 1 101 ? 1.608 3.101 10.510 1.00 94.44 101 LEU A CA 1
ATOM 850 C C . LEU A 1 101 ? 1.825 3.026 12.021 1.00 94.44 101 LEU A C 1
ATOM 852 O O . LEU A 1 101 ? 2.949 3.211 12.494 1.00 94.44 101 LEU A O 1
ATOM 856 N N . GLU A 1 102 ? 0.762 2.741 12.757 1.00 94.25 102 GLU A N 1
ATOM 857 C CA . GLU A 1 102 ? 0.764 2.577 14.205 1.00 94.25 102 GLU A CA 1
ATOM 858 C C . GLU A 1 102 ? 0.082 1.260 14.584 1.00 94.25 102 GLU A C 1
ATOM 860 O O . GLU A 1 102 ? -0.868 0.841 13.927 1.00 94.25 102 GLU A O 1
ATOM 865 N N . ALA A 1 103 ? 0.555 0.615 15.646 1.00 93.31 103 ALA A N 1
ATOM 866 C CA . ALA A 1 103 ? -0.144 -0.480 16.314 1.00 93.31 103 ALA A CA 1
ATOM 867 C C . ALA A 1 103 ? -0.053 -0.241 17.820 1.00 93.31 103 ALA A C 1
ATOM 869 O O . ALA A 1 103 ? 1.013 0.133 18.311 1.00 93.31 103 ALA A O 1
ATOM 870 N N . ASP A 1 104 ? -1.172 -0.378 18.531 1.00 89.25 104 ASP A N 1
ATOM 871 C CA . ASP A 1 104 ? -1.254 -0.156 19.984 1.00 89.25 104 ASP A CA 1
ATOM 872 C C . ASP A 1 104 ? -0.665 1.201 20.435 1.00 89.25 104 ASP A C 1
ATOM 874 O O . ASP A 1 104 ? -0.021 1.325 21.474 1.00 89.25 104 ASP A O 1
ATOM 878 N N . GLY A 1 105 ? -0.844 2.242 19.611 1.00 86.88 105 GLY A N 1
ATOM 879 C CA . GLY A 1 105 ? -0.310 3.590 19.850 1.00 86.88 105 GLY A CA 1
ATOM 880 C C . GLY A 1 105 ? 1.189 3.767 19.561 1.00 86.88 105 GLY A C 1
ATOM 881 O O . GLY A 1 105 ? 1.706 4.879 19.681 1.00 86.88 105 GLY A O 1
ATOM 882 N N . VAL A 1 106 ? 1.894 2.714 19.139 1.00 91.25 106 VAL A N 1
ATOM 883 C CA . VAL A 1 106 ? 3.324 2.749 18.807 1.00 91.25 106 VAL A CA 1
ATOM 884 C C . VAL A 1 106 ? 3.522 2.949 17.309 1.00 91.25 106 VAL A C 1
ATOM 886 O O . VAL A 1 106 ? 2.952 2.239 16.485 1.00 91.25 106 VAL A O 1
ATOM 889 N N . SER A 1 107 ? 4.381 3.904 16.943 1.00 93.44 107 SER A N 1
ATOM 890 C CA . SER A 1 107 ? 4.784 4.131 15.552 1.00 93.44 107 SER A CA 1
ATOM 891 C C . SER A 1 107 ? 5.646 2.985 15.040 1.00 93.44 107 SER A C 1
ATOM 893 O O . SER A 1 107 ? 6.767 2.810 15.507 1.00 93.44 107 SER A O 1
ATOM 895 N N . LEU A 1 108 ? 5.170 2.279 14.021 1.00 94.56 108 LEU A N 1
ATOM 896 C CA . LEU A 1 108 ? 5.900 1.179 13.391 1.00 94.56 108 LEU A CA 1
ATOM 897 C C . LEU A 1 108 ? 6.690 1.615 12.157 1.00 94.56 108 LEU A C 1
ATOM 899 O O . LEU A 1 108 ? 7.674 0.978 11.795 1.00 94.56 108 LEU A O 1
ATOM 903 N N . GLY A 1 109 ? 6.262 2.691 11.499 1.00 94.88 109 GLY A N 1
ATOM 904 C CA . GLY A 1 109 ? 6.907 3.149 10.278 1.00 94.88 109 GLY A CA 1
ATOM 905 C C . GLY A 1 109 ? 6.053 4.120 9.480 1.00 94.88 109 GLY A C 1
ATOM 906 O O . GLY A 1 109 ? 5.082 4.693 9.988 1.00 94.88 109 GLY A O 1
ATOM 907 N N . SER A 1 110 ? 6.414 4.328 8.217 1.00 95.00 110 SER A N 1
ATOM 908 C CA . SER A 1 110 ? 5.668 5.218 7.338 1.00 95.00 110 SER A CA 1
ATOM 909 C C . SER A 1 110 ? 5.711 4.826 5.864 1.00 95.00 110 SER A C 1
ATOM 911 O O . SER A 1 110 ? 6.666 4.235 5.375 1.00 95.00 110 SER A O 1
ATOM 913 N N . ALA A 1 111 ? 4.664 5.206 5.141 1.00 94.25 111 ALA A N 1
ATOM 914 C CA . ALA A 1 111 ? 4.597 5.181 3.691 1.00 94.25 111 ALA A CA 1
ATOM 915 C C . ALA A 1 111 ? 4.329 6.605 3.202 1.00 94.25 111 ALA A C 1
ATOM 917 O O . ALA A 1 111 ? 3.338 7.228 3.583 1.00 94.25 111 ALA A O 1
ATOM 918 N N . ARG A 1 112 ? 5.195 7.151 2.353 1.00 92.88 112 ARG A N 1
ATOM 919 C CA . ARG A 1 112 ? 5.037 8.509 1.822 1.00 92.88 112 ARG A CA 1
ATOM 920 C C . ARG A 1 112 ? 5.122 8.517 0.315 1.00 92.88 112 ARG A C 1
ATOM 922 O O . ARG A 1 112 ? 6.021 7.916 -0.261 1.00 92.88 112 ARG A O 1
ATOM 929 N N . ALA A 1 113 ? 4.216 9.246 -0.323 1.00 90.44 113 ALA A N 1
ATOM 930 C CA . ALA A 1 113 ? 4.357 9.529 -1.741 1.00 90.44 113 ALA A CA 1
ATOM 931 C C . ALA A 1 113 ? 5.459 10.580 -1.945 1.00 90.44 113 ALA A C 1
ATOM 933 O O . ALA A 1 113 ? 5.492 11.597 -1.249 1.00 90.44 113 ALA A O 1
ATOM 934 N N . GLU A 1 114 ? 6.345 10.361 -2.911 1.00 88.56 114 GLU A N 1
ATOM 935 C CA . GLU A 1 114 ? 7.349 11.356 -3.275 1.00 88.56 114 GLU A CA 1
ATOM 936 C C . GLU A 1 114 ? 6.692 12.563 -3.957 1.00 88.56 114 GLU A C 1
ATOM 938 O O . GLU A 1 114 ? 5.753 12.436 -4.762 1.00 88.56 114 GLU A O 1
ATOM 943 N N . ILE A 1 115 ? 7.202 13.746 -3.616 1.00 73.56 115 ILE A N 1
ATOM 944 C CA . ILE A 1 115 ? 6.792 15.030 -4.181 1.00 73.56 115 ILE A CA 1
ATOM 945 C C . ILE A 1 115 ? 7.768 15.368 -5.310 1.00 73.56 115 ILE A C 1
ATOM 947 O O . ILE A 1 115 ? 8.978 15.241 -5.149 1.00 73.56 115 ILE A O 1
ATOM 951 N N . GLY A 1 116 ? 7.240 15.788 -6.459 1.00 67.62 116 GLY A N 1
ATOM 952 C CA . GLY A 1 116 ? 8.035 16.175 -7.623 1.00 67.62 116 GLY A CA 1
ATOM 953 C C . GLY A 1 116 ? 7.870 15.257 -8.835 1.00 67.62 116 GLY A C 1
ATOM 954 O O . GLY A 1 116 ? 6.955 14.437 -8.923 1.00 67.62 116 GLY A O 1
ATOM 955 N N . TRP A 1 117 ? 8.764 15.463 -9.795 1.00 59.00 117 TRP A N 1
ATOM 956 C CA . TRP A 1 117 ? 8.723 14.980 -11.173 1.00 59.00 117 TRP A CA 1
ATOM 957 C C . TRP A 1 117 ? 9.107 13.504 -11.316 1.00 59.00 117 TRP A C 1
ATOM 959 O O . TRP A 1 117 ? 8.545 12.821 -12.171 1.00 59.00 117 TRP A O 1
ATOM 969 N N . LYS A 1 118 ? 9.986 12.989 -10.445 1.00 67.12 118 LYS A N 1
ATOM 970 C CA . LYS A 1 118 ? 10.342 11.560 -10.427 1.00 67.12 118 LYS A CA 1
ATOM 971 C C . LYS A 1 118 ? 9.180 10.690 -9.943 1.00 67.12 118 LYS A C 1
ATOM 973 O O . LYS A 1 118 ? 8.888 9.693 -10.587 1.00 67.12 118 LYS A O 1
ATOM 978 N N . GLY A 1 119 ? 8.425 11.152 -8.942 1.00 82.12 119 GLY A N 1
ATOM 979 C CA . GLY A 1 119 ? 7.195 10.522 -8.458 1.00 82.12 119 GLY A CA 1
ATOM 980 C C . GLY A 1 119 ? 7.380 9.087 -7.942 1.00 82.12 119 GLY A C 1
ATOM 981 O O . GLY A 1 119 ? 8.272 8.357 -8.344 1.00 82.12 119 GLY A O 1
ATOM 982 N N . GLY A 1 120 ? 6.489 8.646 -7.061 1.00 90.94 120 GLY A N 1
ATOM 983 C CA . GLY A 1 120 ? 6.630 7.322 -6.464 1.00 90.94 120 GLY A CA 1
ATOM 984 C C . GLY A 1 120 ? 6.154 7.304 -5.032 1.00 90.94 120 GLY A C 1
ATOM 985 O O . GLY A 1 120 ? 5.481 8.242 -4.591 1.00 90.94 120 GLY A O 1
ATOM 986 N N . ALA A 1 121 ? 6.516 6.247 -4.322 1.00 94.38 121 ALA A N 1
ATOM 987 C CA . ALA A 1 121 ? 6.350 6.163 -2.884 1.00 94.38 121 ALA A CA 1
ATOM 988 C C . ALA A 1 121 ? 7.557 5.488 -2.232 1.00 94.38 121 ALA A C 1
ATOM 990 O O . ALA A 1 121 ? 8.136 4.561 -2.790 1.00 94.38 121 ALA A O 1
ATOM 991 N N . ILE A 1 122 ? 7.898 5.956 -1.037 1.00 95.19 122 ILE A N 1
ATOM 992 C CA . ILE A 1 122 ? 8.903 5.368 -0.155 1.00 95.19 122 ILE A CA 1
ATOM 993 C C . ILE A 1 122 ? 8.150 4.726 1.003 1.00 95.19 122 ILE A C 1
ATOM 995 O O . ILE A 1 122 ? 7.305 5.379 1.622 1.00 95.19 122 ILE A O 1
ATOM 999 N N . VAL A 1 123 ? 8.441 3.457 1.269 1.00 96.56 123 VAL A N 1
ATOM 1000 C CA . VAL A 1 123 ? 7.787 2.653 2.298 1.00 96.56 123 VAL A CA 1
ATOM 1001 C C . VAL A 1 123 ? 8.849 2.117 3.257 1.00 96.56 123 VAL A C 1
ATOM 1003 O O . VAL A 1 123 ? 9.711 1.308 2.908 1.00 96.56 123 VAL A O 1
ATOM 1006 N N . GLU A 1 124 ? 8.779 2.605 4.486 1.00 95.88 124 GLU A N 1
ATOM 1007 C CA . GLU A 1 124 ? 9.656 2.282 5.606 1.00 95.88 124 GLU A CA 1
ATOM 1008 C C . GLU A 1 124 ? 8.788 1.640 6.683 1.00 95.88 124 GLU A C 1
ATOM 1010 O O . GLU A 1 124 ? 8.298 2.314 7.586 1.00 95.88 124 GLU A O 1
ATOM 1015 N N . LEU A 1 125 ? 8.522 0.347 6.526 1.00 95.44 125 LEU A N 1
ATOM 1016 C CA . LEU A 1 125 ? 7.704 -0.445 7.438 1.00 95.44 125 LEU A CA 1
ATOM 1017 C C . LEU A 1 125 ? 8.524 -1.616 7.992 1.00 95.44 125 LEU A C 1
ATOM 1019 O O . LEU A 1 125 ? 9.538 -1.968 7.384 1.00 95.44 125 LEU A O 1
ATOM 1023 N N . PRO A 1 126 ? 8.109 -2.210 9.124 1.00 94.38 126 PRO A N 1
ATOM 1024 C CA . PRO A 1 126 ? 8.800 -3.357 9.696 1.00 94.38 126 PRO A CA 1
ATOM 1025 C C . PRO A 1 126 ? 8.817 -4.562 8.753 1.00 94.38 126 PRO A C 1
ATOM 1027 O O . PRO A 1 126 ? 7.823 -4.841 8.083 1.00 94.38 126 PRO A O 1
ATOM 1030 N N . ASP A 1 127 ? 9.902 -5.333 8.795 1.00 93.19 127 ASP A N 1
ATOM 1031 C CA . ASP A 1 127 ? 10.097 -6.493 7.914 1.00 93.19 127 ASP A CA 1
ATOM 1032 C C . ASP A 1 127 ? 9.138 -7.662 8.206 1.00 93.19 127 ASP A C 1
ATOM 1034 O O . ASP A 1 127 ? 8.970 -8.537 7.365 1.00 93.19 127 ASP A O 1
ATOM 1038 N N . HIS A 1 128 ? 8.459 -7.667 9.363 1.00 92.44 128 HIS A N 1
ATOM 1039 C CA . HIS A 1 128 ? 7.411 -8.655 9.652 1.00 92.44 128 HIS A CA 1
ATOM 1040 C C . HIS A 1 128 ? 6.151 -8.457 8.798 1.00 9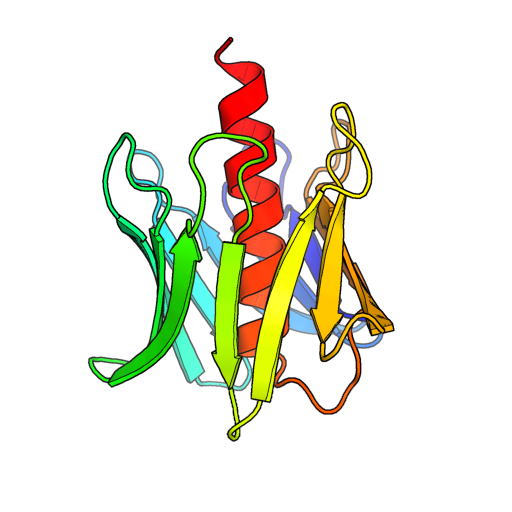2.44 128 HIS A C 1
ATOM 1042 O O . HIS A 1 128 ? 5.350 -9.377 8.676 1.00 92.44 128 HIS A O 1
ATOM 1048 N N . LEU A 1 129 ? 5.947 -7.271 8.211 1.00 94.88 129 LEU A N 1
ATOM 1049 C CA . LEU A 1 129 ? 4.840 -7.057 7.285 1.00 94.88 129 LEU A CA 1
ATOM 1050 C C . LEU A 1 129 ? 5.229 -7.557 5.891 1.00 94.88 129 LEU A C 1
ATOM 1052 O O . LEU A 1 129 ? 6.227 -7.076 5.345 1.00 94.88 129 LEU A O 1
ATOM 1056 N N . PRO A 1 130 ? 4.424 -8.429 5.256 1.00 95.88 130 PRO A N 1
ATOM 1057 C CA . PRO A 1 130 ? 4.730 -8.934 3.924 1.00 95.88 130 PRO A CA 1
ATOM 1058 C C . PRO A 1 130 ? 4.895 -7.810 2.897 1.00 95.88 130 PRO A C 1
ATOM 1060 O O . PRO A 1 130 ? 4.150 -6.823 2.906 1.00 95.88 130 PRO A O 1
ATOM 1063 N N . HIS A 1 131 ? 5.815 -7.980 1.945 1.00 96.94 131 HIS A N 1
ATOM 1064 C CA . HIS A 1 131 ? 6.041 -6.990 0.891 1.00 96.94 131 HIS A CA 1
ATOM 1065 C C . HIS A 1 131 ? 4.771 -6.581 0.116 1.00 96.94 131 HIS A C 1
ATOM 1067 O O . HIS A 1 131 ? 4.633 -5.386 -0.165 1.00 96.94 131 HIS A O 1
ATOM 1073 N N . PRO A 1 132 ? 3.800 -7.478 -0.176 1.00 97.31 132 PRO A N 1
ATOM 1074 C CA . PRO A 1 132 ? 2.531 -7.074 -0.786 1.00 97.31 132 PRO A CA 1
ATOM 1075 C C . PRO A 1 132 ? 1.755 -6.041 0.044 1.00 97.31 132 PRO A C 1
ATOM 1077 O O . PRO A 1 132 ? 1.226 -5.077 -0.511 1.00 97.31 132 PRO A O 1
ATOM 1080 N N . VAL A 1 133 ? 1.741 -6.187 1.375 1.00 96.44 133 VAL A N 1
ATOM 1081 C CA . VAL A 1 133 ? 1.095 -5.239 2.300 1.00 96.44 133 VAL A CA 1
ATOM 1082 C C . VAL A 1 133 ? 1.834 -3.901 2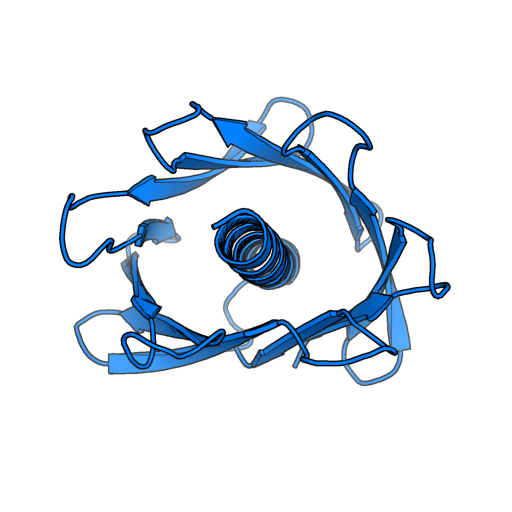.297 1.00 96.44 133 VAL A C 1
ATOM 1084 O O . VAL A 1 133 ? 1.210 -2.840 2.219 1.00 96.44 133 VAL A O 1
ATOM 1087 N N . GLN A 1 134 ? 3.168 -3.930 2.308 1.00 97.00 134 GLN A N 1
ATOM 1088 C CA . GLN A 1 134 ? 3.978 -2.713 2.237 1.00 97.00 134 GLN A CA 1
ATOM 1089 C C . GLN A 1 134 ? 3.747 -1.950 0.919 1.00 97.00 134 GLN A C 1
ATOM 1091 O O . GLN A 1 134 ? 3.486 -0.743 0.927 1.00 97.00 134 GLN A O 1
ATOM 1096 N N . ALA A 1 135 ? 3.776 -2.651 -0.219 1.00 97.25 135 ALA A N 1
ATOM 1097 C CA . ALA A 1 135 ? 3.498 -2.075 -1.533 1.00 97.25 135 ALA A CA 1
ATOM 1098 C C . ALA A 1 135 ? 2.073 -1.503 -1.615 1.00 97.25 135 ALA A C 1
ATOM 1100 O O . ALA A 1 135 ? 1.869 -0.412 -2.155 1.00 97.25 135 ALA A O 1
ATOM 1101 N N . PHE A 1 136 ? 1.097 -2.196 -1.023 1.00 96.94 136 PHE A N 1
ATOM 1102 C CA . PHE A 1 136 ? -0.285 -1.736 -0.942 1.00 96.94 136 PHE A CA 1
ATOM 1103 C C . PHE A 1 136 ? -0.419 -0.415 -0.175 1.00 96.94 136 PHE A C 1
ATOM 1105 O O . PHE A 1 136 ? -1.034 0.526 -0.679 1.00 96.94 136 PHE A O 1
ATOM 1112 N N . LEU A 1 137 ? 0.225 -0.277 0.988 1.00 95.25 137 LEU A N 1
ATOM 1113 C CA . LEU A 1 137 ? 0.246 0.985 1.739 1.00 95.25 137 LEU A CA 1
ATOM 1114 C C . LEU A 1 137 ? 0.939 2.115 0.955 1.00 95.25 137 LEU A C 1
ATOM 1116 O O . LEU A 1 137 ? 0.467 3.257 0.958 1.00 95.25 137 LEU A O 1
ATOM 1120 N N . GLY A 1 138 ? 2.003 1.799 0.209 1.00 95.00 138 GLY A N 1
ATOM 1121 C CA . GLY A 1 138 ? 2.635 2.730 -0.731 1.00 95.00 138 GLY A CA 1
ATOM 1122 C C . GLY A 1 138 ? 1.676 3.215 -1.826 1.00 95.00 138 GLY A C 1
ATOM 1123 O O . GLY A 1 138 ? 1.619 4.410 -2.134 1.00 95.00 138 GLY A O 1
ATOM 1124 N N . TRP A 1 139 ? 0.857 2.320 -2.378 1.00 95.00 139 TRP A N 1
ATOM 1125 C CA . TRP A 1 139 ? -0.171 2.674 -3.357 1.00 95.00 139 TRP A CA 1
ATOM 1126 C C . TRP A 1 139 ? -1.300 3.529 -2.763 1.00 95.00 139 TRP A C 1
ATOM 1128 O O . TRP A 1 139 ? -1.755 4.479 -3.411 1.00 95.00 139 TRP A O 1
ATOM 1138 N N . ILE A 1 140 ? -1.717 3.272 -1.519 1.00 92.50 140 ILE A N 1
ATOM 1139 C CA . ILE A 1 140 ? -2.679 4.133 -0.814 1.00 92.50 140 ILE A CA 1
ATOM 1140 C C . ILE A 1 140 ? -2.113 5.554 -0.676 1.00 92.50 140 ILE A C 1
ATOM 1142 O O . ILE A 1 140 ? -2.822 6.525 -0.962 1.00 92.50 140 ILE A O 1
ATOM 1146 N N . ALA A 1 141 ? -0.830 5.701 -0.325 1.00 91.06 141 ALA A N 1
ATOM 1147 C CA . ALA A 1 141 ? -0.173 7.009 -0.260 1.00 91.06 141 ALA A CA 1
ATOM 1148 C C . ALA A 1 141 ? -0.205 7.740 -1.618 1.00 91.06 141 ALA A C 1
ATOM 1150 O O . ALA A 1 141 ? -0.505 8.938 -1.675 1.00 91.06 141 ALA A O 1
ATOM 1151 N N . LEU A 1 142 ? 0.027 7.020 -2.724 1.00 89.75 142 LEU A N 1
ATOM 1152 C CA . LEU A 1 142 ? -0.098 7.562 -4.083 1.00 89.75 142 LEU A CA 1
ATOM 1153 C C . LEU A 1 142 ? -1.527 8.031 -4.392 1.00 89.75 142 LEU A C 1
ATOM 1155 O O . LEU A 1 142 ? -1.709 9.132 -4.915 1.00 89.75 142 LEU A O 1
ATOM 1159 N N . CYS A 1 143 ? -2.538 7.231 -4.047 1.00 88.00 143 CYS A N 1
ATOM 1160 C CA . CYS A 1 143 ? -3.943 7.575 -4.270 1.00 88.00 143 CYS A CA 1
ATOM 1161 C C . CYS A 1 143 ? -4.347 8.844 -3.511 1.00 88.00 143 CYS A C 1
ATOM 1163 O O . CYS A 1 143 ? -4.920 9.761 -4.099 1.00 88.00 143 CYS A O 1
ATOM 1165 N N . ARG A 1 144 ? -3.979 8.937 -2.230 1.00 83.44 144 ARG A N 1
ATOM 1166 C CA . ARG A 1 144 ? -4.267 10.103 -1.382 1.00 83.44 144 ARG A CA 1
ATOM 1167 C C . ARG A 1 144 ? -3.581 11.375 -1.876 1.00 83.44 144 ARG A C 1
ATOM 1169 O O . ARG A 1 144 ? -4.155 12.459 -1.792 1.00 83.44 144 ARG A O 1
ATOM 1176 N N . ARG A 1 145 ? -2.359 11.270 -2.408 1.00 84.44 145 ARG A N 1
ATOM 1177 C CA . ARG A 1 145 ? -1.674 12.411 -3.034 1.00 84.44 145 ARG A CA 1
ATOM 1178 C C . ARG A 1 145 ? -2.446 12.921 -4.251 1.00 84.44 145 ARG A C 1
ATOM 1180 O O . ARG A 1 145 ? -2.585 14.130 -4.411 1.00 84.44 145 ARG A O 1
ATOM 1187 N N . ASP A 1 146 ? -2.934 12.018 -5.097 1.00 80.56 146 ASP A N 1
ATOM 1188 C CA . ASP A 1 146 ? -3.640 12.391 -6.323 1.00 80.56 146 ASP A CA 1
ATOM 1189 C C . ASP A 1 146 ? -5.029 12.998 -6.035 1.00 80.56 146 ASP A C 1
ATOM 1191 O O . ASP A 1 146 ? -5.465 13.873 -6.778 1.00 80.56 146 ASP A O 1
ATOM 1195 N N . GLU A 1 147 ? -5.696 12.604 -4.942 1.00 77.00 147 GLU A N 1
ATOM 1196 C CA . GLU A 1 147 ? -6.933 13.249 -4.464 1.00 77.00 147 GLU A CA 1
ATOM 1197 C C . GLU A 1 147 ? -6.723 14.725 -4.121 1.00 77.00 147 GLU A C 1
ATOM 1199 O O . GLU A 1 147 ? -7.499 15.571 -4.553 1.00 77.00 147 GLU A O 1
ATOM 1204 N N . ARG A 1 148 ? -5.650 15.051 -3.390 1.00 71.19 148 ARG A N 1
ATOM 1205 C CA . ARG A 1 148 ? -5.363 16.436 -2.982 1.00 71.19 148 ARG A CA 1
ATOM 1206 C C . ARG A 1 148 ? -5.060 17.370 -4.149 1.00 71.19 148 ARG A C 1
ATOM 1208 O O . ARG A 1 148 ? -5.273 18.557 -4.006 1.00 71.19 148 ARG A O 1
ATOM 1215 N N . LYS A 1 149 ? -4.568 16.857 -5.281 1.00 66.12 149 LYS A N 1
ATOM 1216 C CA . LYS A 1 149 ? -4.305 17.671 -6.483 1.00 66.12 149 LYS A CA 1
ATOM 1217 C C . LYS A 1 149 ? -5.571 18.057 -7.256 1.00 66.12 149 LYS A C 1
ATOM 1219 O O . LYS A 1 149 ? -5.474 18.834 -8.197 1.00 66.12 149 LYS A O 1
ATOM 1224 N N . ARG A 1 150 ? -6.718 17.444 -6.946 1.00 58.81 150 ARG A N 1
ATOM 1225 C CA . ARG A 1 150 ? -8.002 17.721 -7.613 1.00 58.81 150 ARG A CA 1
ATOM 1226 C C . ARG A 1 150 ? -8.841 18.782 -6.891 1.00 58.81 150 ARG A C 1
ATOM 1228 O O . ARG A 1 150 ? -9.897 19.131 -7.407 1.00 58.81 150 ARG A O 1
ATOM 1235 N N . HIS A 1 151 ? -8.389 19.235 -5.725 1.00 45.03 151 HIS A N 1
ATOM 1236 C CA . HIS A 1 151 ? -8.965 20.323 -4.938 1.00 45.03 151 HIS A CA 1
ATOM 1237 C C . HIS A 1 151 ? -8.022 21.521 -4.984 1.00 45.03 151 HIS A C 1
ATOM 1239 O O . HIS A 1 151 ? -8.545 22.651 -4.941 1.00 45.03 151 HIS A O 1
#

Sequence (151 aa):
MLLLRRRTFFSREYDVVIGGASAGELVRARFKAEAELSLESRRFRMRRHGTFKGTYTLHEGDELVLEVRRTRVVPARLEFRFEDRNYEVNHRGWFSHTLKLEADGVSLGSARAEIGWKGGAIVELPDHLPHPVQAFLGWIALCRRDERKRH

Radius of gyration: 14.23 Å; chains: 1; bounding box: 34×35×38 Å

Secondary structure (DSSP, 8-state):
-EEEEESSTT-SEEEEEETTEEEEEEEE-SSSSEEEEEETTEEEEEEEE-SSS-EEEEEETTEEEEEEEE--SSS--EEEEETTEEEEEEESSTT--EEEEEETTEEEEEEEEEPSSS-EEEEE--TTS-HHHHHHHHHHHHHHHHHHTT-

Foldseek 3Di:
DWWFWDPDQPAQKTFIADPNHGFWIKHQDDPFLKIWTCGPNFIWIWHADDPQFRKIFIDGPPHTPWIWGQDDPPPGWIWIDDPNWIWIFHAPDPPALKTFIDTPNDTFWIKGWDDDRRTIIDFDGDPVDDPSVSVNRNSSSVVVVVVVVVD